Protein AF-A0AAW1V3A8-F1 (afdb_monomer_lite)

Secondary structure (DSSP, 8-state):
-PPPPPP-EE--BHHHHHT-SS-GGG----HHHHHHTGGGGGGEE----GGGT-TTS----EEEEEE-TTSSEEEEEEEES--SSHHHH-EEETTEEEEE--S---EEEE-GGGTT-SSEE-S--TT-SS------SS-SS--BPPTT--B--GGG-

Organism: NCBI:txid420089

Sequence (157 aa):
MYPYALFKFIFPSVKNVDEGIFERITLQYDENLYEMQKWFQRYMHQWKAERLNRSKAMPHIKTYARVSPCYKKMAYFLLTSANFSYGGWGRTHPNNPGFHIRSYEAGVLFLPKFFDEEYFEIAESDENKNDMLFPVMYDFPLTPYEPGDEPFTRSNE

Structure (mmCIF, N/CA/C/O backbone):
data_AF-A0AAW1V3A8-F1
#
_entry.id   AF-A0AAW1V3A8-F1
#
loop_
_atom_site.group_PDB
_atom_site.id
_atom_site.type_symbol
_atom_site.label_atom_id
_atom_site.label_alt_id
_atom_site.label_comp_id
_atom_site.label_asym_id
_atom_site.label_entity_id
_atom_site.label_seq_id
_atom_site.pdbx_PDB_ins_code
_atom_site.Cartn_x
_atom_site.Cartn_y
_atom_site.Cartn_z
_atom_site.occupancy
_atom_site.B_iso_or_equiv
_atom_site.auth_seq_id
_atom_site.auth_comp_id
_atom_site.auth_asym_id
_atom_site.auth_atom_id
_atom_site.pdbx_PDB_model_num
ATOM 1 N N . MET A 1 1 ? -3.982 20.308 -17.067 1.00 44.12 1 MET A N 1
ATOM 2 C CA . MET A 1 1 ? -3.585 20.020 -15.673 1.00 44.12 1 MET A CA 1
ATOM 3 C C . MET A 1 1 ? -3.567 18.506 -15.539 1.00 44.12 1 MET A C 1
ATOM 5 O O . MET A 1 1 ? -4.621 17.904 -15.683 1.00 44.12 1 MET A O 1
ATOM 9 N N . TYR A 1 2 ? -2.393 17.878 -15.427 1.00 47.06 2 TYR A N 1
ATOM 10 C CA . TYR A 1 2 ? -2.329 16.427 -15.210 1.00 47.06 2 TYR A CA 1
ATOM 11 C C . TYR A 1 2 ? -2.982 16.120 -13.855 1.00 47.06 2 TYR A C 1
ATOM 13 O O . TYR A 1 2 ? -2.673 16.833 -12.897 1.00 47.06 2 TYR A O 1
ATOM 21 N N . PRO A 1 3 ? -3.888 15.134 -13.742 1.00 65.94 3 PRO A N 1
ATOM 22 C CA . PRO A 1 3 ? -4.421 14.769 -12.439 1.00 65.94 3 PRO A CA 1
ATOM 23 C C . PRO A 1 3 ? -3.250 14.333 -11.552 1.00 65.94 3 PRO A C 1
ATOM 25 O O . PRO A 1 3 ? -2.432 13.504 -11.957 1.00 65.94 3 PRO A O 1
ATOM 28 N N . TYR A 1 4 ? -3.136 14.931 -10.365 1.00 70.56 4 TYR A N 1
ATOM 29 C CA . TYR A 1 4 ? -2.163 14.501 -9.367 1.00 70.56 4 TYR A CA 1
ATOM 30 C C . TYR A 1 4 ? -2.351 13.003 -9.096 1.00 70.56 4 TYR A C 1
ATOM 32 O O . TYR A 1 4 ? -3.482 12.519 -9.009 1.00 70.56 4 TYR A O 1
ATOM 40 N N . ALA A 1 5 ? -1.248 12.259 -8.985 1.00 78.19 5 ALA A N 1
ATOM 41 C CA . ALA A 1 5 ? -1.314 10.843 -8.648 1.00 78.19 5 ALA A CA 1
ATOM 42 C C . ALA A 1 5 ? -1.990 10.673 -7.278 1.00 78.19 5 ALA A C 1
ATOM 44 O O . ALA A 1 5 ? -1.580 11.294 -6.298 1.00 78.19 5 ALA A O 1
ATOM 45 N N . LEU A 1 6 ? -3.029 9.839 -7.216 1.00 91.19 6 LEU A N 1
ATOM 46 C CA . LEU A 1 6 ? -3.729 9.552 -5.969 1.00 91.19 6 LEU A CA 1
ATOM 47 C C . LEU A 1 6 ? -2.907 8.573 -5.129 1.00 91.19 6 LEU A C 1
ATOM 49 O O . LEU A 1 6 ? -2.500 7.519 -5.616 1.00 91.19 6 LEU A O 1
ATOM 53 N N . PHE A 1 7 ? -2.700 8.914 -3.860 1.00 95.31 7 PHE A N 1
ATOM 54 C CA . PHE A 1 7 ? -2.112 8.015 -2.876 1.00 95.31 7 PHE A CA 1
ATOM 55 C C . PHE A 1 7 ? -3.222 7.251 -2.146 1.00 95.31 7 PHE A C 1
ATOM 57 O O . PHE A 1 7 ? -4.207 7.848 -1.712 1.00 95.31 7 PHE A O 1
ATOM 64 N N . LYS A 1 8 ? -3.065 5.931 -2.025 1.00 97.00 8 LYS A N 1
ATOM 65 C CA . LYS A 1 8 ? -3.984 5.040 -1.309 1.00 97.00 8 LYS A CA 1
ATOM 66 C C . LYS A 1 8 ? -3.175 4.112 -0.415 1.00 97.00 8 LYS A C 1
ATOM 68 O O . LYS A 1 8 ? -2.144 3.600 -0.846 1.00 97.00 8 LYS A O 1
ATOM 73 N N . PHE A 1 9 ? -3.650 3.895 0.803 1.00 97.62 9 PHE A N 1
ATOM 74 C CA . PHE A 1 9 ? -2.988 3.075 1.807 1.00 97.62 9 PHE A CA 1
ATOM 75 C C . PHE A 1 9 ? -3.960 2.016 2.320 1.00 97.62 9 PHE A C 1
ATOM 77 O O . PHE A 1 9 ? -4.994 2.364 2.876 1.00 97.62 9 PHE A O 1
ATOM 84 N N . ILE A 1 10 ? -3.663 0.736 2.108 1.00 97.75 10 ILE A N 1
ATOM 85 C CA . ILE A 1 10 ? -4.478 -0.351 2.661 1.00 97.75 10 ILE A CA 1
ATOM 86 C C . ILE A 1 10 ? -3.931 -0.674 4.043 1.00 97.75 10 ILE A C 1
ATOM 88 O O . ILE A 1 10 ? -2.755 -1.013 4.180 1.00 97.75 10 ILE A O 1
ATOM 92 N N . PHE A 1 11 ? -4.783 -0.576 5.052 1.00 96.25 11 PHE A N 1
ATOM 93 C CA . PHE A 1 11 ? -4.471 -0.987 6.412 1.00 96.25 11 PHE A CA 1
ATOM 94 C C . PHE A 1 11 ? -5.752 -1.523 7.061 1.00 96.25 11 PHE A C 1
ATOM 96 O O . PHE A 1 11 ? -6.830 -1.037 6.721 1.00 96.25 11 PHE A O 1
ATOM 103 N N . PRO A 1 12 ? -5.689 -2.543 7.930 1.00 95.06 12 PRO A N 1
ATOM 104 C CA . PRO A 1 12 ? -6.890 -3.041 8.588 1.00 95.06 12 PRO A CA 1
ATOM 105 C C . PRO A 1 12 ? -7.519 -1.993 9.513 1.00 95.06 12 PRO A C 1
ATOM 107 O O . PRO A 1 12 ? -6.839 -1.402 10.360 1.00 95.06 12 PRO A O 1
ATOM 110 N N . SER A 1 13 ? -8.828 -1.785 9.373 1.00 94.81 13 SER A N 1
ATOM 111 C CA . SER A 1 13 ? -9.604 -1.055 10.376 1.00 94.81 13 SER A CA 1
ATOM 112 C C . SER A 1 13 ? -9.844 -1.921 11.617 1.00 94.81 13 SER A C 1
ATOM 114 O O . SER A 1 13 ? -9.671 -3.142 11.573 1.00 94.81 13 SER A O 1
ATOM 116 N N . VAL A 1 14 ? -10.293 -1.309 12.715 1.00 93.38 14 VAL A N 1
ATOM 117 C CA . VAL A 1 14 ? -10.759 -2.040 13.909 1.00 93.38 14 VAL A CA 1
ATOM 118 C C . VAL A 1 14 ? -11.806 -3.092 13.520 1.00 93.38 14 VAL A C 1
ATOM 120 O O . VAL A 1 14 ? -11.667 -4.258 13.877 1.00 93.38 14 VAL A O 1
ATOM 123 N N . LYS A 1 15 ? -12.768 -2.723 12.662 1.00 92.88 15 LYS A N 1
ATOM 124 C CA . LYS A 1 15 ? -13.785 -3.640 12.126 1.00 92.88 15 LYS A CA 1
ATOM 125 C C . LYS A 1 15 ? -13.181 -4.824 11.364 1.00 92.88 15 LYS A C 1
ATOM 127 O O . LYS A 1 15 ? -13.615 -5.954 11.563 1.00 92.88 15 LYS A O 1
ATOM 132 N N . ASN A 1 16 ? -12.167 -4.598 10.517 1.00 93.81 16 ASN A N 1
ATOM 133 C CA . ASN A 1 16 ? -11.496 -5.697 9.810 1.00 93.81 16 ASN A CA 1
ATOM 134 C C . ASN A 1 16 ? -10.878 -6.710 10.783 1.00 93.81 16 ASN A C 1
ATOM 136 O O . ASN A 1 16 ? -10.928 -7.912 10.526 1.00 93.81 16 ASN A O 1
ATOM 140 N N . VAL A 1 17 ? -10.294 -6.225 11.880 1.00 91.94 17 VAL A N 1
ATOM 141 C CA . VAL A 1 17 ? -9.657 -7.074 12.890 1.00 91.94 17 VAL A CA 1
ATOM 142 C C . VAL A 1 17 ? -10.694 -7.807 13.741 1.00 91.94 17 VAL A C 1
ATOM 144 O O . VAL A 1 17 ? -10.528 -9.000 13.984 1.00 91.94 17 VAL A O 1
ATOM 147 N N . ASP A 1 18 ? -11.776 -7.137 14.141 1.00 90.56 18 ASP A N 1
ATOM 148 C CA . ASP A 1 18 ? -12.862 -7.734 14.931 1.00 90.56 18 ASP A CA 1
ATOM 149 C C . ASP A 1 18 ? -13.614 -8.840 14.169 1.00 90.56 18 ASP A C 1
ATOM 151 O O . ASP A 1 18 ? -14.016 -9.840 14.762 1.00 90.56 18 ASP A O 1
ATOM 155 N N . GLU A 1 19 ? -13.772 -8.699 12.850 1.00 89.44 19 GLU A N 1
ATOM 156 C CA . GLU A 1 19 ? -14.399 -9.708 11.979 1.00 89.44 19 GLU A CA 1
ATOM 157 C C . GLU A 1 19 ? -13.419 -10.810 11.508 1.00 89.44 19 GLU A C 1
ATOM 159 O O . GLU A 1 19 ? -13.831 -11.798 10.879 1.00 89.44 19 GLU A O 1
ATOM 164 N N . GLY A 1 20 ? -12.120 -10.637 11.774 1.00 84.38 20 GLY A N 1
ATOM 165 C CA . GLY A 1 20 ? -11.033 -11.515 11.347 1.00 84.38 20 GLY A CA 1
ATOM 166 C C . GLY A 1 20 ? -10.867 -12.780 12.197 1.00 84.38 20 GLY A C 1
ATOM 167 O O . GLY A 1 20 ? -11.441 -12.926 13.271 1.00 84.38 20 GLY A O 1
ATOM 168 N N . ILE A 1 21 ? -10.061 -13.726 11.702 1.00 72.06 21 ILE A N 1
ATOM 169 C CA . ILE A 1 21 ? -9.840 -15.039 12.340 1.00 72.06 21 ILE A CA 1
ATOM 170 C C . ILE A 1 21 ? -8.450 -15.219 12.981 1.00 72.06 21 ILE A C 1
ATOM 172 O O . ILE A 1 21 ? -8.268 -16.197 13.699 1.00 72.06 21 ILE A O 1
ATOM 176 N N . PHE A 1 22 ? -7.475 -14.319 12.756 1.00 64.56 22 PHE A N 1
ATOM 177 C CA . PHE A 1 22 ? -6.094 -14.471 13.260 1.00 64.56 22 PHE A CA 1
ATOM 178 C C . PHE A 1 22 ? -5.348 -13.147 13.567 1.00 64.56 22 PHE A C 1
ATOM 180 O O . PHE A 1 22 ? -5.483 -12.163 12.845 1.00 64.56 22 PHE A O 1
ATOM 187 N N . GLU A 1 23 ? -4.546 -13.213 14.644 1.00 60.50 23 GLU A N 1
ATOM 188 C CA . GLU A 1 23 ? -3.463 -12.354 15.184 1.00 60.50 23 GLU A CA 1
ATOM 189 C C . GLU A 1 23 ? -3.524 -10.817 15.035 1.00 60.50 23 GLU A C 1
ATOM 191 O O . GLU A 1 23 ? -2.881 -10.225 14.162 1.00 60.50 23 GLU A O 1
ATOM 196 N N . ARG A 1 24 ? -4.117 -10.170 16.055 1.00 66.31 24 ARG A N 1
ATOM 197 C CA . ARG A 1 24 ? -3.914 -8.746 16.420 1.00 66.31 24 ARG A CA 1
ATOM 198 C C . ARG A 1 24 ? -2.423 -8.355 16.514 1.00 66.31 24 ARG A C 1
ATOM 200 O O . ARG A 1 24 ? -2.032 -7.276 16.079 1.00 66.31 24 ARG A O 1
ATOM 207 N N . ILE A 1 25 ? -1.587 -9.307 16.942 1.00 60.84 25 ILE A N 1
ATOM 208 C CA . ILE A 1 25 ? -0.154 -9.159 17.266 1.00 60.84 25 ILE A CA 1
ATOM 209 C C . ILE A 1 25 ? 0.699 -8.695 16.065 1.00 60.84 25 ILE A C 1
ATOM 211 O O . ILE A 1 25 ? 1.773 -8.103 16.226 1.00 60.84 25 ILE A O 1
ATOM 215 N N . THR A 1 26 ? 0.239 -8.946 14.836 1.00 68.00 26 THR A N 1
ATOM 216 C CA . THR A 1 26 ? 0.999 -8.614 13.618 1.00 68.00 26 THR A CA 1
ATOM 217 C C . THR A 1 26 ? 0.851 -7.152 13.181 1.00 68.00 26 THR A C 1
ATOM 219 O O . THR A 1 26 ? 1.675 -6.656 12.405 1.00 68.00 26 THR A O 1
ATOM 222 N N . LEU A 1 27 ? -0.156 -6.436 13.695 1.00 79.38 27 LEU A N 1
ATOM 223 C CA . LEU A 1 27 ? -0.468 -5.060 13.315 1.00 79.38 27 LEU A CA 1
ATOM 224 C C . LEU A 1 27 ? 0.136 -4.081 14.320 1.00 79.38 27 LEU A C 1
ATOM 226 O O . LEU A 1 27 ? -0.387 -3.807 15.392 1.00 79.38 27 LEU A O 1
ATOM 230 N N . GLN A 1 28 ? 1.294 -3.543 13.953 1.00 82.00 28 GLN A N 1
ATOM 231 C CA . GLN A 1 28 ? 2.143 -2.774 14.858 1.00 82.00 28 GLN A CA 1
ATOM 232 C C . GLN A 1 28 ? 2.003 -1.257 14.686 1.00 82.00 28 GLN A C 1
ATOM 234 O O . GLN A 1 28 ? 3.010 -0.548 14.628 1.00 82.00 28 GLN A O 1
ATOM 239 N N . TYR A 1 29 ? 0.773 -0.753 14.584 1.00 90.06 29 TYR A N 1
ATOM 240 C CA . TYR A 1 29 ? 0.547 0.688 14.517 1.00 90.06 29 TYR A CA 1
ATOM 241 C C . TYR A 1 29 ? 0.395 1.276 15.926 1.00 90.06 29 TYR A C 1
ATOM 243 O O . TYR A 1 29 ? -0.448 0.846 16.709 1.00 90.06 29 TYR A O 1
ATOM 251 N N . ASP A 1 30 ? 1.271 2.220 16.262 1.00 90.69 30 ASP A N 1
ATOM 252 C CA . ASP A 1 30 ? 1.296 2.897 17.557 1.00 90.69 30 ASP A CA 1
ATOM 253 C C . ASP A 1 30 ? 0.183 3.953 17.663 1.00 90.69 30 ASP A C 1
ATOM 255 O O . ASP A 1 30 ? 0.024 4.789 16.770 1.00 90.69 30 ASP A O 1
ATOM 259 N N . GLU A 1 31 ? -0.566 3.922 18.765 1.00 90.44 31 GLU A N 1
ATOM 260 C CA . GLU A 1 31 ? -1.688 4.831 19.023 1.00 90.44 31 GLU A CA 1
ATOM 261 C C . GLU A 1 31 ? -1.236 6.291 19.142 1.00 90.44 31 GLU A C 1
ATOM 263 O O . GLU A 1 31 ? -1.832 7.172 18.526 1.00 90.44 31 GLU A O 1
ATOM 268 N N . ASN A 1 32 ? -0.140 6.569 19.858 1.00 93.06 32 ASN A N 1
ATOM 269 C CA . ASN A 1 32 ? 0.357 7.942 19.998 1.00 93.06 32 ASN A CA 1
ATOM 270 C C . ASN A 1 32 ? 0.766 8.511 18.636 1.00 93.06 32 ASN A C 1
ATOM 272 O O . ASN A 1 32 ? 0.496 9.674 18.325 1.00 93.06 32 ASN A O 1
ATOM 276 N N . LEU A 1 33 ? 1.393 7.681 17.797 1.00 92.69 33 LEU A N 1
ATOM 277 C CA . LEU A 1 33 ? 1.713 8.055 16.428 1.00 92.69 33 LEU A CA 1
ATOM 278 C C . LEU A 1 33 ? 0.445 8.322 15.610 1.00 92.69 33 LEU A C 1
ATOM 280 O O . LEU A 1 33 ? 0.417 9.309 14.875 1.00 92.69 33 LEU A O 1
ATOM 284 N N . TYR A 1 34 ? -0.591 7.483 15.725 1.00 93.38 34 TYR A N 1
ATOM 285 C CA . TYR A 1 34 ? -1.892 7.716 15.090 1.00 93.38 34 TYR A CA 1
ATOM 286 C C . TYR A 1 34 ? -2.513 9.050 15.509 1.00 93.38 34 TYR A C 1
ATOM 288 O O . TYR A 1 34 ? -2.852 9.854 14.636 1.00 93.38 34 TYR A O 1
ATOM 296 N N . GLU A 1 35 ? -2.553 9.342 16.806 1.00 94.31 35 GLU A N 1
ATOM 297 C CA . GLU A 1 35 ? -3.071 10.603 17.339 1.00 94.31 35 GLU A CA 1
ATOM 298 C C . GLU A 1 35 ? -2.327 11.823 16.769 1.00 94.31 35 GLU A C 1
ATOM 300 O O . GLU A 1 35 ? -2.947 12.822 16.396 1.00 94.31 35 GLU A O 1
ATOM 305 N N . MET A 1 36 ? -1.006 11.724 16.587 1.00 95.94 36 MET A N 1
ATOM 306 C CA . MET A 1 36 ? -0.198 12.776 15.956 1.00 95.94 36 MET A CA 1
ATOM 307 C C . MET A 1 36 ? -0.419 12.914 14.441 1.00 95.94 36 MET A C 1
ATOM 309 O O . MET A 1 36 ? -0.070 13.948 13.861 1.00 95.94 36 MET A O 1
ATOM 313 N N . GLN A 1 37 ? -0.967 11.894 13.775 1.00 95.31 37 GLN A N 1
A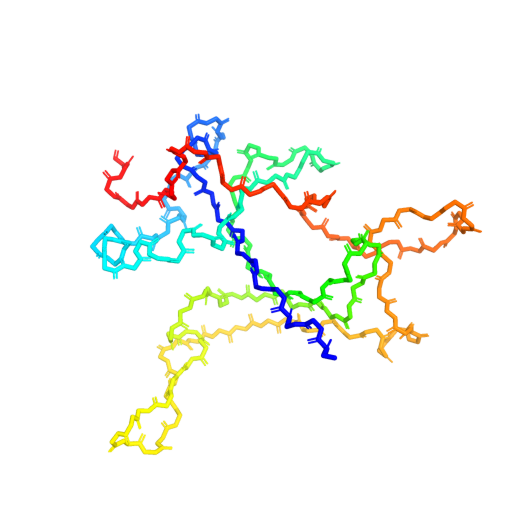TOM 314 C CA . GLN A 1 37 ? -1.091 11.842 12.317 1.00 95.31 37 GLN A CA 1
ATOM 315 C C . GLN A 1 37 ? -2.497 11.498 11.809 1.00 95.31 37 GLN A C 1
ATOM 317 O O . GLN A 1 37 ? -2.628 10.967 10.708 1.00 95.31 37 GLN A O 1
ATOM 322 N N . LYS A 1 38 ? -3.565 11.883 12.527 1.00 94.44 38 LYS A N 1
ATOM 323 C CA . LYS A 1 38 ? -4.973 11.653 12.111 1.00 94.44 38 LYS A CA 1
ATOM 324 C C . LYS A 1 38 ? -5.281 12.071 10.677 1.00 94.44 38 LYS A C 1
ATOM 326 O O . LYS A 1 38 ? -6.076 11.449 9.982 1.00 94.44 38 LYS A O 1
ATOM 331 N N . TRP A 1 39 ? -4.590 13.098 10.184 1.00 95.25 39 TRP A N 1
ATOM 332 C CA . TRP A 1 39 ? -4.691 13.547 8.797 1.00 95.25 39 TRP A CA 1
ATOM 333 C C . TRP A 1 39 ? -4.409 12.440 7.764 1.00 95.25 39 TRP A C 1
ATOM 335 O O . TRP A 1 39 ? -4.854 12.572 6.622 1.00 95.25 39 TRP A O 1
ATOM 345 N N . PHE A 1 40 ? -3.663 11.395 8.130 1.00 95.50 40 PHE A N 1
ATOM 346 C CA . PHE A 1 40 ? -3.280 10.275 7.273 1.00 95.50 40 PHE A CA 1
ATOM 347 C C . PHE A 1 40 ? -4.442 9.306 7.009 1.00 95.50 40 PHE A C 1
ATOM 349 O O . PHE A 1 40 ? -4.491 8.683 5.950 1.00 95.50 40 PHE A O 1
ATOM 356 N N . GLN A 1 41 ? -5.429 9.253 7.909 1.00 95.19 41 GLN A N 1
ATOM 357 C CA . GLN A 1 41 ? -6.613 8.394 7.803 1.00 95.19 41 GLN A CA 1
ATOM 358 C C . GLN A 1 41 ? -7.393 8.615 6.499 1.00 95.19 41 GLN A C 1
ATOM 360 O O . GLN A 1 41 ? -7.930 7.670 5.933 1.00 95.19 41 GLN A O 1
ATOM 365 N N . ARG A 1 42 ? -7.376 9.836 5.941 1.00 94.88 42 ARG A N 1
ATOM 366 C CA . ARG A 1 42 ? -8.039 10.158 4.661 1.00 94.88 42 ARG A CA 1
ATOM 367 C C . ARG A 1 42 ? -7.536 9.336 3.464 1.00 94.88 42 ARG A C 1
ATOM 369 O O . ARG A 1 42 ? -8.186 9.314 2.424 1.00 94.88 42 ARG A O 1
ATOM 376 N N . TYR A 1 43 ? -6.348 8.741 3.574 1.00 96.88 43 TYR A N 1
ATOM 377 C CA . TYR A 1 43 ? -5.753 7.902 2.532 1.00 96.88 43 TYR A CA 1
ATOM 378 C C . TYR A 1 43 ? -6.014 6.409 2.763 1.00 96.88 43 TYR A C 1
ATOM 380 O O . TYR A 1 43 ? -5.676 5.594 1.898 1.00 96.88 43 TYR A O 1
ATOM 388 N N . MET A 1 44 ? -6.589 6.043 3.912 1.00 97.62 44 MET A N 1
ATOM 389 C CA . MET A 1 44 ? -6.756 4.659 4.328 1.00 97.62 44 MET A CA 1
ATOM 390 C C . MET A 1 44 ? -7.940 3.978 3.643 1.00 97.62 44 MET A C 1
ATOM 392 O O . MET A 1 44 ? -8.984 4.574 3.376 1.00 97.62 44 MET A O 1
ATOM 396 N N . HIS A 1 45 ? -7.729 2.710 3.321 1.00 98.19 45 HIS A N 1
ATOM 397 C CA . HIS A 1 45 ? -8.677 1.815 2.683 1.00 98.19 45 HIS A CA 1
ATOM 398 C C . HIS A 1 45 ? -8.690 0.498 3.457 1.00 98.19 45 HIS A C 1
ATOM 400 O O . HIS A 1 45 ? -7.640 0.038 3.911 1.00 98.19 45 HIS A O 1
ATOM 406 N N . GLN A 1 46 ? -9.874 -0.094 3.596 1.00 97.31 46 GLN A N 1
ATOM 407 C CA . GLN A 1 46 ? -10.085 -1.338 4.331 1.00 97.31 46 GLN A CA 1
ATOM 408 C C . GLN A 1 46 ? -9.322 -2.498 3.680 1.00 97.31 46 GLN A C 1
ATOM 410 O O . GLN A 1 46 ? -9.153 -2.546 2.456 1.00 97.31 46 GLN A O 1
ATOM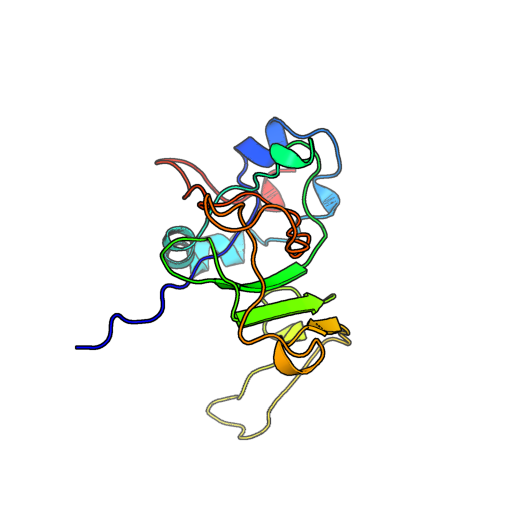 415 N N . TRP A 1 47 ? -8.921 -3.473 4.493 1.00 96.44 47 TRP A N 1
ATOM 416 C CA . TRP A 1 47 ? -8.439 -4.755 3.989 1.00 96.44 47 TRP A CA 1
ATOM 417 C C . TRP A 1 47 ? -9.605 -5.566 3.411 1.00 96.44 47 TRP A C 1
ATOM 419 O O . TRP A 1 47 ? -10.559 -5.878 4.123 1.00 96.44 47 TRP A O 1
ATOM 429 N N . LYS A 1 48 ? -9.523 -5.916 2.120 1.00 96.75 48 LYS A N 1
ATOM 430 C CA . LYS A 1 48 ? -10.478 -6.797 1.431 1.00 96.75 48 LYS A CA 1
ATOM 431 C C . LYS A 1 48 ? -9.770 -7.690 0.419 1.00 96.75 48 LYS A C 1
ATOM 433 O O . LYS A 1 48 ? -8.986 -7.211 -0.403 1.00 96.75 48 LYS A O 1
ATOM 438 N N . ALA A 1 49 ? -10.058 -8.983 0.494 1.00 96.00 49 ALA A N 1
ATOM 439 C CA . ALA A 1 49 ? -9.518 -10.018 -0.380 1.00 96.00 49 ALA A CA 1
ATOM 440 C C . ALA A 1 49 ? -10.545 -11.157 -0.556 1.00 96.00 49 ALA A C 1
ATOM 442 O O . ALA A 1 49 ? -10.219 -12.339 -0.401 1.00 96.00 49 ALA A O 1
ATOM 443 N N . GLU A 1 50 ? -11.797 -10.800 -0.840 1.00 95.44 50 GLU A N 1
ATOM 444 C CA . GLU A 1 50 ? -12.941 -11.702 -1.015 1.00 95.44 50 GLU A CA 1
ATOM 445 C C . GLU A 1 50 ? -12.722 -12.669 -2.172 1.00 95.44 50 GLU A C 1
ATOM 447 O O . GLU A 1 50 ? -12.959 -13.866 -2.020 1.00 95.44 50 GLU A O 1
ATOM 452 N N . ARG A 1 51 ? -12.168 -12.198 -3.302 1.00 93.00 51 ARG A N 1
ATOM 453 C CA . ARG A 1 51 ? -11.878 -13.063 -4.464 1.00 93.00 51 ARG A CA 1
ATOM 454 C C . ARG A 1 51 ? -10.972 -14.241 -4.100 1.00 93.00 51 ARG A C 1
ATOM 456 O O . ARG A 1 51 ? -11.008 -15.285 -4.745 1.00 93.00 51 ARG A O 1
ATOM 463 N N . LEU A 1 52 ? -10.151 -14.068 -3.066 1.00 92.81 52 LEU A N 1
ATOM 464 C CA . LEU A 1 52 ? -9.222 -15.072 -2.561 1.00 92.81 52 LEU A CA 1
ATOM 465 C C . LEU A 1 52 ? -9.687 -15.719 -1.249 1.00 92.81 52 LEU A C 1
ATOM 467 O O . LEU A 1 52 ? -8.905 -16.474 -0.668 1.00 92.81 52 LEU A O 1
ATOM 471 N N . ASN A 1 53 ? -10.905 -15.422 -0.780 1.00 94.19 53 ASN A N 1
ATOM 472 C CA . ASN A 1 53 ? -11.458 -15.820 0.520 1.00 94.19 53 ASN A CA 1
ATOM 473 C C . ASN A 1 53 ? -10.518 -15.493 1.698 1.00 94.19 53 ASN A C 1
ATOM 475 O O . ASN A 1 53 ? -10.363 -16.282 2.630 1.00 94.19 53 ASN A O 1
ATOM 479 N N . ARG A 1 54 ? -9.841 -14.336 1.639 1.00 94.25 54 ARG A N 1
ATOM 480 C CA . ARG A 1 54 ? -8.811 -13.912 2.606 1.00 94.25 54 ARG A CA 1
ATOM 481 C C . ARG A 1 54 ? -9.141 -12.629 3.365 1.00 94.25 54 ARG A C 1
ATOM 483 O O . ARG A 1 54 ? -8.320 -12.201 4.167 1.00 94.25 54 ARG A O 1
ATOM 490 N N . SER A 1 55 ? -10.329 -12.044 3.211 1.00 94.94 55 SER A N 1
ATOM 491 C CA . SER A 1 55 ? -10.697 -10.827 3.962 1.00 94.94 55 SER A CA 1
ATOM 492 C C . SER A 1 55 ? -10.630 -11.001 5.481 1.00 94.94 55 SER A C 1
ATOM 494 O O . SER A 1 55 ? -10.253 -10.074 6.186 1.00 94.94 55 SER A O 1
ATOM 496 N N . LYS A 1 56 ? -10.908 -12.206 5.996 1.00 93.12 56 LYS A N 1
ATOM 497 C CA . LYS A 1 56 ? -10.788 -12.506 7.434 1.00 93.12 56 LYS A CA 1
ATOM 498 C C . LYS A 1 56 ? -9.360 -12.841 7.886 1.00 93.12 56 LYS A C 1
ATOM 500 O O . LYS A 1 56 ? -9.113 -12.959 9.083 1.00 93.12 56 LYS A O 1
ATOM 505 N N . ALA A 1 57 ? -8.421 -13.019 6.956 1.00 91.94 57 ALA A N 1
ATOM 506 C CA . ALA A 1 57 ? -7.014 -13.264 7.255 1.00 91.94 57 ALA A CA 1
ATOM 507 C C . ALA A 1 57 ? -6.252 -11.935 7.211 1.00 91.94 57 ALA A C 1
ATOM 509 O O . ALA A 1 57 ? -6.059 -11.373 6.133 1.00 91.94 57 ALA A O 1
ATOM 510 N N . MET A 1 58 ? -5.839 -11.425 8.375 1.00 92.50 58 MET A N 1
ATOM 511 C CA . MET A 1 58 ? -5.185 -10.118 8.458 1.00 92.50 58 MET A CA 1
ATOM 512 C C . MET A 1 58 ? -3.858 -10.089 7.682 1.00 92.50 58 MET A C 1
ATOM 514 O O . MET A 1 58 ? -3.076 -11.045 7.737 1.00 92.50 58 MET A O 1
ATOM 518 N N . PRO A 1 59 ? -3.582 -9.006 6.932 1.00 92.75 59 PRO A N 1
ATOM 519 C CA . PRO A 1 59 ? -2.407 -8.931 6.086 1.00 92.75 59 PRO A CA 1
ATOM 520 C C . PRO A 1 59 ? -1.150 -8.668 6.916 1.00 92.75 59 PRO A C 1
ATOM 522 O O . PRO A 1 59 ? -0.967 -7.594 7.479 1.00 92.75 59 PRO A O 1
ATOM 525 N N . HIS A 1 60 ? -0.211 -9.613 6.886 1.00 92.94 60 HIS A N 1
ATOM 526 C CA . HIS A 1 60 ? 1.189 -9.347 7.236 1.00 92.94 60 HIS A CA 1
ATOM 527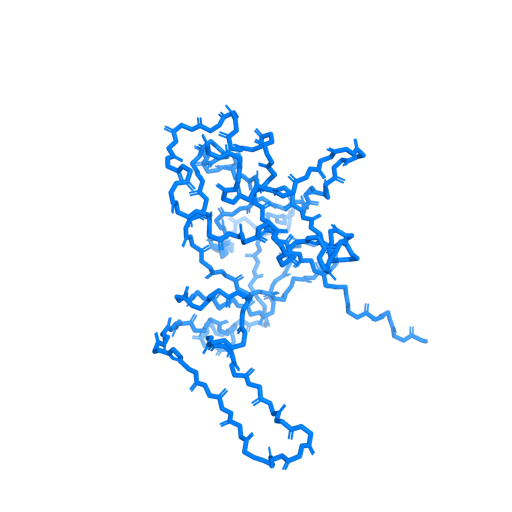 C C . HIS A 1 60 ? 2.072 -9.128 5.988 1.00 92.94 60 HIS A C 1
ATOM 529 O O . HIS A 1 60 ? 3.275 -8.885 6.100 1.00 92.94 60 HIS A O 1
ATOM 535 N N . ILE A 1 61 ? 1.489 -9.204 4.787 1.00 95.12 61 ILE A N 1
ATOM 536 C CA . ILE A 1 61 ? 2.147 -8.905 3.509 1.00 95.12 61 ILE A CA 1
ATOM 537 C C . ILE A 1 61 ? 2.297 -7.387 3.321 1.00 95.12 61 ILE A C 1
ATOM 539 O O . ILE A 1 61 ? 1.406 -6.630 3.698 1.00 95.12 61 ILE A O 1
ATOM 543 N N . LYS A 1 62 ? 3.407 -6.930 2.726 1.00 97.06 62 LYS A N 1
ATOM 544 C CA . LYS A 1 62 ? 3.613 -5.520 2.365 1.00 97.06 62 LYS A CA 1
ATOM 545 C C . LYS A 1 62 ? 3.836 -5.423 0.868 1.00 97.06 62 LYS A C 1
ATOM 547 O O . LYS A 1 62 ? 4.737 -6.058 0.315 1.00 97.06 62 LYS A O 1
ATOM 552 N N . THR A 1 63 ? 2.986 -4.640 0.213 1.00 98.12 63 THR A N 1
ATOM 553 C CA . THR A 1 63 ? 3.018 -4.472 -1.239 1.00 98.12 63 THR A CA 1
ATOM 554 C C . THR A 1 63 ? 2.929 -3.006 -1.614 1.00 98.12 63 THR A C 1
ATOM 556 O O . THR A 1 63 ? 2.142 -2.275 -1.015 1.00 98.12 63 THR A O 1
ATOM 559 N N . TYR A 1 64 ? 3.658 -2.602 -2.648 1.00 98.25 64 TYR A N 1
ATOM 560 C CA . TYR A 1 64 ? 3.569 -1.270 -3.239 1.00 98.25 64 TYR A CA 1
ATOM 561 C C . TYR A 1 64 ? 3.320 -1.420 -4.734 1.00 98.25 64 TYR A C 1
ATOM 563 O O . TYR A 1 64 ? 4.020 -2.174 -5.404 1.00 98.25 64 TYR A O 1
ATOM 571 N N . ALA A 1 65 ? 2.329 -0.717 -5.269 1.00 97.50 65 ALA A N 1
ATOM 572 C CA . ALA A 1 65 ? 1.945 -0.862 -6.665 1.00 97.50 65 ALA A CA 1
ATOM 573 C C . ALA A 1 65 ? 1.501 0.469 -7.265 1.00 97.50 65 ALA A C 1
ATOM 575 O O . ALA A 1 65 ? 0.997 1.348 -6.563 1.00 97.50 65 ALA A O 1
ATOM 576 N N . ARG A 1 66 ? 1.634 0.591 -8.588 1.00 97.00 66 ARG A N 1
ATOM 577 C CA . ARG A 1 66 ? 1.048 1.698 -9.352 1.00 97.00 66 ARG A CA 1
ATOM 578 C C . ARG A 1 66 ? -0.037 1.170 -10.272 1.00 97.00 66 ARG A C 1
ATOM 580 O O . ARG A 1 66 ? 0.254 0.530 -11.277 1.00 97.00 66 ARG A O 1
ATOM 587 N N . VAL A 1 67 ? -1.279 1.476 -9.921 1.00 95.69 67 VAL A N 1
ATOM 588 C CA . VAL A 1 67 ? -2.482 0.964 -10.583 1.00 95.69 67 VAL A CA 1
ATOM 589 C C . VAL A 1 67 ? -3.139 2.068 -11.407 1.00 95.69 67 VAL A C 1
ATOM 591 O O . VAL A 1 67 ? -3.155 3.234 -11.011 1.00 95.69 67 VAL A O 1
ATOM 594 N N . SER A 1 68 ? -3.651 1.704 -12.579 1.00 94.25 68 SER A N 1
ATOM 595 C CA . SER A 1 68 ? -4.409 2.600 -13.458 1.00 94.25 68 SER A CA 1
ATOM 596 C C . SER A 1 68 ? -5.736 3.051 -12.819 1.00 94.25 68 SER A C 1
ATOM 598 O O . SER A 1 68 ? -6.316 2.309 -12.027 1.00 94.25 68 SER A O 1
ATOM 600 N N . PRO A 1 69 ? -6.284 4.229 -13.181 1.00 92.38 69 PRO A N 1
ATOM 601 C CA . PRO A 1 69 ? -7.553 4.715 -12.624 1.00 92.38 69 PRO A CA 1
ATOM 602 C C . PRO A 1 69 ? -8.764 3.800 -12.862 1.00 92.38 69 PRO A C 1
ATOM 604 O O . PRO A 1 69 ? -9.727 3.864 -12.106 1.00 92.38 69 PRO A O 1
ATOM 607 N N . CYS A 1 70 ? -8.723 2.956 -13.899 1.00 91.94 70 CYS A N 1
ATOM 608 C CA . CYS A 1 70 ? -9.766 1.973 -14.197 1.00 91.94 70 CYS A CA 1
ATOM 609 C C . CYS A 1 70 ? -9.592 0.638 -13.452 1.00 91.94 70 CYS A C 1
ATOM 611 O O . CYS A 1 70 ? -10.425 -0.245 -13.620 1.00 91.94 70 CYS A O 1
ATOM 613 N N . TYR A 1 71 ? -8.521 0.478 -12.664 1.00 92.50 71 TYR A N 1
ATOM 614 C CA . TYR A 1 71 ? -8.177 -0.746 -11.929 1.00 92.50 71 TYR A CA 1
ATOM 615 C C . TYR A 1 71 ? -8.014 -2.009 -12.786 1.00 92.50 71 TYR A C 1
ATOM 617 O O . TYR A 1 71 ? -8.102 -3.114 -12.261 1.00 92.50 71 TYR A O 1
ATOM 625 N N . LYS A 1 72 ? -7.752 -1.860 -14.089 1.00 92.56 72 LYS A N 1
ATOM 626 C CA . LYS A 1 72 ? -7.509 -2.999 -14.991 1.00 92.56 72 LYS A CA 1
ATOM 627 C C . LYS A 1 72 ? -6.029 -3.264 -15.243 1.00 92.56 72 LYS A C 1
ATOM 629 O O . LYS A 1 72 ? -5.639 -4.404 -15.424 1.00 92.56 72 LYS A O 1
ATOM 634 N N . LYS A 1 73 ? -5.201 -2.217 -15.173 1.00 94.62 73 LYS A N 1
ATOM 635 C CA . LYS A 1 73 ? -3.766 -2.264 -15.500 1.00 94.62 73 LYS A CA 1
ATOM 636 C C . LYS A 1 73 ? -2.890 -1.845 -14.324 1.00 94.62 73 LYS A C 1
ATOM 638 O O . LYS A 1 73 ? -3.258 -0.916 -13.592 1.00 94.62 73 LYS A O 1
ATOM 643 N N . MET A 1 74 ? -1.709 -2.443 -14.198 1.00 95.69 74 MET A N 1
ATOM 644 C CA . MET A 1 74 ? -0.704 -2.136 -13.178 1.00 95.69 74 MET A CA 1
ATOM 645 C C . MET A 1 74 ? 0.687 -1.949 -13.805 1.00 95.69 74 MET A C 1
ATOM 647 O O . MET A 1 74 ? 1.165 -2.785 -14.561 1.00 95.69 74 MET A O 1
ATOM 651 N N . ALA A 1 75 ? 1.348 -0.836 -13.484 1.00 97.00 75 ALA A N 1
ATOM 652 C CA . ALA A 1 75 ? 2.635 -0.455 -14.074 1.00 97.00 75 ALA A CA 1
ATOM 653 C C . ALA A 1 75 ? 3.849 -1.076 -13.360 1.00 97.00 75 ALA A C 1
ATOM 655 O O . ALA A 1 75 ? 4.904 -1.236 -13.964 1.00 97.00 75 ALA A O 1
ATOM 656 N N . TYR A 1 76 ? 3.722 -1.382 -12.067 1.00 97.81 76 TYR A N 1
ATOM 657 C CA . TYR A 1 76 ? 4.706 -2.145 -11.299 1.00 97.81 76 TYR A CA 1
ATOM 658 C C . TYR A 1 76 ? 4.056 -2.739 -10.050 1.00 97.81 76 TYR A C 1
ATOM 660 O O . TYR A 1 76 ? 3.059 -2.201 -9.551 1.00 97.81 76 TYR A O 1
ATOM 668 N N . PHE A 1 77 ? 4.691 -3.775 -9.507 1.00 98.25 77 PHE A N 1
ATOM 669 C CA . PHE A 1 77 ? 4.358 -4.356 -8.211 1.00 98.25 77 PHE A CA 1
ATOM 670 C C . PHE A 1 77 ? 5.635 -4.653 -7.425 1.00 98.25 77 PHE A C 1
ATOM 672 O O . PHE A 1 77 ? 6.558 -5.269 -7.944 1.00 98.25 77 PHE A O 1
ATOM 679 N N . LEU A 1 78 ? 5.699 -4.227 -6.171 1.00 98.62 78 LEU A N 1
ATOM 680 C CA . LEU A 1 78 ? 6.780 -4.532 -5.242 1.00 98.62 78 LEU A CA 1
ATOM 681 C C . LEU A 1 78 ? 6.212 -5.350 -4.089 1.00 98.62 78 LEU A C 1
ATOM 683 O O . LEU A 1 78 ? 5.326 -4.871 -3.386 1.00 98.62 78 LEU A O 1
ATOM 687 N N . LEU A 1 79 ? 6.771 -6.536 -3.868 1.00 98.44 79 LEU A N 1
ATOM 688 C CA . LEU A 1 79 ? 6.561 -7.347 -2.671 1.00 98.44 79 LEU A CA 1
ATOM 689 C C . LEU A 1 79 ? 7.784 -7.201 -1.765 1.00 98.44 79 LEU A C 1
ATOM 691 O O . LEU A 1 79 ? 8.897 -7.436 -2.224 1.00 98.44 79 LEU A O 1
ATOM 695 N N . THR A 1 80 ? 7.608 -6.804 -0.506 1.00 98.50 80 THR A N 1
ATOM 696 C CA . THR A 1 80 ? 8.737 -6.481 0.384 1.00 98.50 80 THR A CA 1
ATOM 697 C C . THR A 1 80 ? 8.437 -6.801 1.848 1.00 98.50 80 THR A C 1
ATOM 699 O O . THR A 1 80 ? 7.284 -7.003 2.227 1.00 98.50 80 THR A O 1
ATOM 702 N N . SER A 1 81 ? 9.475 -6.850 2.681 1.00 97.62 81 SER A N 1
ATOM 703 C CA . SER A 1 81 ? 9.352 -6.841 4.142 1.00 97.62 81 SER A CA 1
ATOM 704 C C . SER A 1 81 ? 9.084 -5.435 4.706 1.00 97.62 81 SER A C 1
ATOM 706 O O . SER A 1 81 ? 8.492 -5.313 5.781 1.00 97.62 81 SER A O 1
ATOM 708 N N . ALA A 1 82 ? 9.435 -4.382 3.958 1.00 97.38 82 ALA A N 1
ATOM 709 C CA . ALA A 1 82 ? 9.364 -3.001 4.420 1.00 97.38 82 ALA A CA 1
ATOM 710 C C . ALA A 1 82 ? 7.918 -2.520 4.632 1.00 97.38 82 ALA A C 1
ATOM 712 O O . ALA A 1 82 ? 7.133 -2.409 3.690 1.00 97.38 82 ALA A O 1
ATOM 713 N N . ASN A 1 83 ? 7.594 -2.153 5.873 1.00 95.88 83 ASN A N 1
ATOM 714 C CA . ASN A 1 83 ? 6.405 -1.362 6.196 1.00 95.88 83 ASN A CA 1
ATOM 715 C C . ASN A 1 83 ? 6.557 0.097 5.730 1.00 95.88 83 ASN A C 1
ATOM 717 O O . ASN A 1 83 ? 7.661 0.575 5.456 1.00 95.88 83 ASN A O 1
ATOM 721 N N . PHE A 1 84 ? 5.458 0.856 5.735 1.00 95.06 84 PHE A N 1
ATOM 722 C CA . PHE A 1 84 ? 5.485 2.302 5.496 1.00 95.06 84 PHE A CA 1
ATOM 723 C C . PHE A 1 84 ? 6.075 3.050 6.701 1.00 95.06 84 PHE A C 1
ATOM 725 O O . PHE A 1 84 ? 5.367 3.532 7.580 1.00 95.06 84 PHE A O 1
ATOM 732 N N . SER A 1 85 ? 7.405 3.094 6.769 1.00 93.81 85 SER A N 1
ATOM 733 C CA . SER A 1 85 ? 8.154 3.715 7.858 1.00 93.81 85 SER A CA 1
ATOM 734 C C . SER A 1 85 ? 9.482 4.289 7.368 1.00 93.81 85 SER A C 1
ATOM 736 O O . SER A 1 85 ? 10.077 3.788 6.413 1.00 93.81 85 SER A O 1
ATOM 738 N N . TYR A 1 86 ? 10.009 5.284 8.086 1.00 93.25 86 TYR A N 1
ATOM 739 C CA . TYR A 1 86 ? 11.371 5.773 7.847 1.00 93.25 86 TYR A CA 1
ATOM 740 C C . TYR A 1 86 ? 12.446 4.715 8.118 1.00 93.25 86 TYR A C 1
ATOM 742 O O . TYR A 1 86 ? 13.549 4.831 7.596 1.00 93.25 86 TYR A O 1
ATOM 750 N N . GLY A 1 87 ? 12.157 3.705 8.945 1.00 92.44 87 GLY A N 1
ATOM 751 C CA . GLY A 1 87 ? 13.113 2.639 9.240 1.00 92.44 87 GLY A CA 1
ATOM 752 C C . GLY A 1 87 ? 13.446 1.816 8.000 1.00 92.44 87 GLY A C 1
ATOM 753 O O . GLY A 1 87 ? 14.627 1.647 7.695 1.00 92.44 87 GLY A O 1
ATOM 754 N N . GLY A 1 88 ? 12.407 1.388 7.273 1.00 93.88 88 GLY A N 1
ATOM 755 C CA . GLY A 1 88 ? 12.538 0.557 6.074 1.00 93.88 88 GLY A CA 1
ATOM 756 C C . GLY A 1 88 ? 12.796 1.329 4.778 1.00 93.88 88 GLY A C 1
ATOM 757 O O . GLY A 1 88 ? 13.484 0.823 3.900 1.00 93.88 88 GLY A O 1
ATOM 758 N N . TRP A 1 89 ? 12.297 2.564 4.659 1.00 96.31 89 TRP A N 1
ATOM 759 C CA . TRP A 1 89 ? 12.443 3.368 3.433 1.00 96.31 89 TRP A CA 1
ATOM 760 C C . TRP A 1 89 ? 13.512 4.448 3.504 1.00 96.31 89 TRP A C 1
ATOM 762 O O . TRP A 1 89 ? 13.841 5.056 2.491 1.00 96.31 89 TRP A O 1
ATOM 772 N N . GLY A 1 90 ? 14.054 4.688 4.691 1.00 93.94 90 GLY A N 1
ATOM 773 C CA . GLY A 1 90 ? 15.001 5.753 4.947 1.00 93.94 90 GLY A CA 1
ATOM 774 C C . GLY A 1 90 ? 14.389 7.154 4.938 1.00 93.94 90 GLY A C 1
ATOM 775 O O . GLY A 1 90 ? 13.221 7.375 4.613 1.00 93.94 90 GLY A O 1
ATOM 776 N N . ARG A 1 91 ? 15.196 8.130 5.356 1.00 91.88 91 ARG A N 1
ATOM 777 C CA . ARG A 1 91 ? 14.870 9.558 5.269 1.00 91.88 91 ARG A CA 1
ATOM 778 C C . ARG A 1 91 ? 16.129 10.404 5.143 1.00 91.88 91 ARG A C 1
ATOM 780 O O . ARG A 1 91 ? 17.176 10.049 5.687 1.00 91.88 91 ARG A O 1
ATOM 787 N N . THR A 1 92 ? 15.995 11.552 4.492 1.00 89.81 92 THR A N 1
ATOM 788 C CA . THR A 1 92 ? 16.984 12.633 4.545 1.00 89.81 92 THR A CA 1
ATOM 789 C C . THR A 1 92 ? 16.696 13.535 5.737 1.00 89.81 92 THR A C 1
ATOM 791 O O . THR A 1 92 ? 15.536 13.835 6.030 1.00 89.81 92 THR A O 1
ATOM 794 N N . HIS A 1 93 ? 17.738 13.993 6.423 1.00 79.81 93 HIS A N 1
ATOM 795 C CA . HIS A 1 93 ? 17.593 14.949 7.513 1.00 79.81 93 HIS A CA 1
ATOM 796 C C . HIS A 1 93 ? 17.841 16.377 7.005 1.00 79.81 93 HIS A C 1
ATOM 798 O O . HIS A 1 93 ? 18.850 16.603 6.344 1.00 79.81 93 HIS A O 1
ATOM 804 N N . PRO A 1 94 ? 16.991 17.369 7.343 1.00 79.12 94 PRO A N 1
ATOM 805 C CA . PRO A 1 94 ? 17.179 18.747 6.874 1.00 79.12 94 PRO A CA 1
ATOM 806 C C . PRO A 1 94 ? 18.563 19.326 7.200 1.00 79.12 94 PRO A C 1
ATOM 808 O O . PRO A 1 94 ? 19.127 20.073 6.412 1.00 79.12 94 PRO A O 1
ATOM 811 N N . ASN A 1 95 ? 19.125 18.921 8.344 1.00 81.81 95 ASN A N 1
ATOM 812 C CA . ASN A 1 95 ? 20.405 19.413 8.857 1.00 81.81 95 ASN A CA 1
ATOM 813 C C . ASN A 1 95 ? 21.551 18.399 8.699 1.00 81.81 95 ASN A C 1
ATOM 815 O O . ASN A 1 95 ? 22.641 18.623 9.217 1.00 81.81 95 ASN A O 1
ATOM 819 N N . ASN A 1 96 ? 21.310 17.261 8.042 1.00 78.12 96 ASN A N 1
ATOM 820 C CA . ASN A 1 96 ? 22.337 16.266 7.751 1.00 78.12 96 ASN A CA 1
ATOM 821 C C . ASN A 1 96 ? 22.038 15.635 6.380 1.00 78.12 96 ASN A C 1
ATOM 823 O O . ASN A 1 96 ? 21.101 14.838 6.285 1.00 78.12 96 ASN A O 1
ATOM 827 N N . PRO A 1 97 ? 22.813 15.968 5.332 1.00 77.06 97 PRO A N 1
ATOM 828 C CA . PRO A 1 97 ? 22.523 15.580 3.950 1.00 77.06 97 PRO A CA 1
ATOM 829 C C . PRO A 1 97 ? 22.641 14.068 3.668 1.00 77.06 97 PRO A C 1
ATOM 831 O O . PRO A 1 97 ? 22.470 13.647 2.527 1.00 77.06 97 PRO A O 1
ATOM 834 N N . GLY A 1 98 ? 22.909 13.236 4.679 1.00 83.56 98 GLY A N 1
ATOM 835 C CA . GLY A 1 98 ? 22.882 11.782 4.563 1.00 83.56 98 GLY A CA 1
ATOM 836 C C . GLY A 1 98 ? 21.473 11.199 4.385 1.00 83.56 98 GLY A C 1
ATOM 837 O O . GLY A 1 98 ? 20.489 11.668 4.965 1.00 83.56 98 GLY A O 1
ATOM 838 N N . PHE A 1 99 ? 21.387 10.119 3.605 1.00 88.56 99 PHE A N 1
ATOM 839 C CA . PHE A 1 99 ? 20.211 9.254 3.539 1.00 88.56 99 PHE A CA 1
ATOM 840 C C . PHE A 1 99 ? 20.372 8.109 4.542 1.00 88.56 99 PHE A C 1
ATOM 842 O O . PHE A 1 99 ? 21.305 7.313 4.438 1.00 88.56 99 PHE A O 1
ATOM 849 N N . HIS A 1 100 ? 19.487 8.041 5.536 1.00 89.38 100 HIS A N 1
ATOM 850 C CA . HIS A 1 100 ? 19.619 7.104 6.651 1.00 89.38 100 HIS A CA 1
ATOM 851 C C . HIS A 1 100 ? 18.519 6.046 6.624 1.00 89.38 100 HIS A C 1
ATOM 853 O O . HIS A 1 100 ? 17.352 6.396 6.785 1.00 89.38 100 HIS A O 1
ATOM 859 N N . ILE A 1 101 ? 18.904 4.773 6.510 1.00 93.56 101 ILE A N 1
ATOM 860 C CA . ILE A 1 101 ? 18.047 3.587 6.683 1.00 93.56 101 ILE A CA 1
ATOM 861 C C . ILE A 1 101 ? 18.374 2.959 8.045 1.00 93.56 101 ILE A C 1
ATOM 863 O O . ILE A 1 101 ? 19.537 2.947 8.451 1.00 93.56 101 ILE A O 1
ATOM 867 N N . ARG A 1 102 ? 17.360 2.479 8.777 1.00 93.44 102 ARG A N 1
ATOM 868 C CA . ARG A 1 102 ? 17.532 1.926 10.139 1.00 93.44 102 ARG A CA 1
ATOM 869 C C . ARG A 1 102 ? 17.143 0.454 10.274 1.00 93.44 102 ARG A C 1
ATOM 871 O O . ARG A 1 102 ? 17.348 -0.110 11.344 1.00 93.44 102 ARG A O 1
ATOM 878 N N . SER A 1 103 ? 16.611 -0.144 9.214 1.00 95.75 103 SER A N 1
ATOM 879 C CA . SER A 1 103 ? 16.166 -1.536 9.182 1.00 95.75 103 SER A CA 1
ATOM 880 C C . SER A 1 103 ? 16.781 -2.273 7.995 1.00 95.75 103 SER A C 1
ATOM 882 O O . SER A 1 103 ? 17.026 -1.680 6.946 1.00 95.75 103 SER A O 1
ATOM 884 N N . TYR A 1 104 ? 17.009 -3.573 8.160 1.00 97.25 104 TYR A N 1
ATOM 885 C CA . TYR A 1 104 ? 17.321 -4.465 7.048 1.00 97.25 104 TYR A CA 1
ATOM 886 C C . TYR A 1 104 ? 16.010 -4.929 6.427 1.00 97.25 104 TYR A C 1
ATOM 888 O O . TYR A 1 104 ? 15.194 -5.544 7.106 1.00 97.25 104 TYR A O 1
ATOM 896 N N . GLU A 1 105 ? 15.817 -4.630 5.148 1.00 98.00 105 GLU A N 1
ATOM 897 C CA . GLU A 1 105 ? 14.609 -4.976 4.405 1.00 98.00 105 GLU A CA 1
ATOM 898 C C . GLU A 1 105 ? 14.991 -5.599 3.063 1.00 98.00 105 GLU A C 1
ATOM 900 O O . GLU A 1 105 ? 16.030 -5.268 2.486 1.00 98.00 105 GLU A O 1
ATOM 905 N N . ALA A 1 106 ? 14.139 -6.479 2.546 1.00 98.31 106 ALA A N 1
ATOM 906 C CA . ALA A 1 106 ? 14.314 -7.091 1.237 1.00 98.31 106 ALA A CA 1
ATOM 907 C C . ALA A 1 106 ? 12.972 -7.217 0.514 1.00 98.31 106 ALA A C 1
ATOM 909 O O . ALA A 1 106 ? 11.915 -7.360 1.132 1.00 98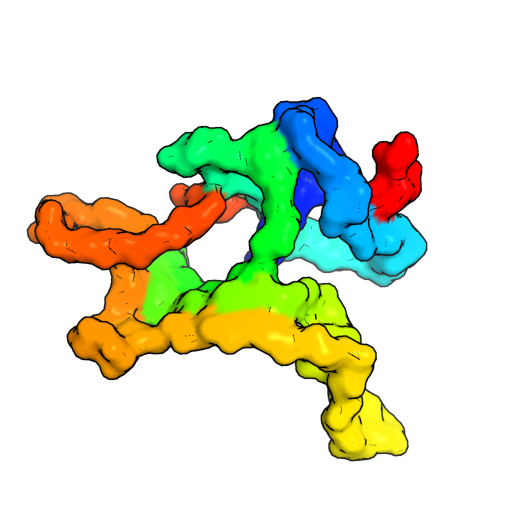.31 106 ALA A O 1
ATOM 910 N N . GLY A 1 107 ? 13.018 -7.193 -0.815 1.00 98.31 107 GLY A N 1
ATOM 911 C CA . GLY A 1 107 ? 11.835 -7.334 -1.648 1.00 98.31 107 GLY A CA 1
ATOM 912 C C . GLY A 1 107 ? 12.163 -7.653 -3.100 1.00 98.31 107 GLY A C 1
ATOM 913 O O . GLY A 1 107 ? 13.320 -7.614 -3.516 1.00 98.31 107 GLY A O 1
ATOM 914 N N . VAL A 1 108 ? 11.121 -7.958 -3.866 1.00 98.44 108 VAL A N 1
ATOM 915 C CA . VAL A 1 108 ? 11.182 -8.264 -5.297 1.00 98.44 108 VAL A CA 1
ATOM 916 C C . VAL A 1 108 ? 10.283 -7.286 -6.044 1.00 98.44 108 VAL A C 1
ATOM 918 O O . VAL A 1 108 ? 9.092 -7.165 -5.742 1.00 98.44 108 VAL A O 1
ATOM 921 N N . LEU A 1 109 ? 10.867 -6.581 -7.014 1.00 98.50 109 LEU A N 1
ATOM 922 C CA . LEU A 1 109 ? 10.167 -5.649 -7.892 1.00 98.50 109 LEU A CA 1
ATOM 923 C C . LEU A 1 109 ? 9.838 -6.330 -9.222 1.00 98.50 109 LEU A C 1
ATOM 925 O O . LEU A 1 109 ? 10.731 -6.727 -9.967 1.00 98.50 109 LEU A O 1
ATOM 929 N N . PHE A 1 110 ? 8.553 -6.389 -9.538 1.00 98.12 110 PHE A N 1
ATOM 930 C CA . PHE A 1 110 ? 8.025 -6.857 -10.808 1.00 98.12 110 PHE A CA 1
ATOM 931 C C . PHE A 1 110 ? 7.816 -5.650 -11.724 1.00 98.12 110 PHE A C 1
ATOM 933 O O . PHE A 1 110 ? 7.058 -4.730 -11.393 1.00 98.12 110 PHE A O 1
ATOM 940 N N . LEU A 1 111 ? 8.493 -5.654 -12.875 1.00 97.94 111 LEU A N 1
ATOM 941 C CA . LEU A 1 111 ? 8.314 -4.664 -13.938 1.00 97.94 111 LEU A CA 1
ATOM 942 C C . LEU A 1 111 ? 7.840 -5.371 -15.214 1.00 97.94 111 LEU A C 1
ATOM 944 O O . LEU A 1 111 ? 8.496 -6.337 -15.605 1.00 97.94 111 LEU A O 1
ATOM 948 N N . PRO A 1 112 ? 6.788 -4.872 -15.890 1.00 96.31 112 PRO A N 1
ATOM 949 C CA . PRO A 1 112 ? 6.243 -5.469 -17.115 1.00 96.31 112 PRO A CA 1
ATOM 950 C C . PRO A 1 112 ? 7.299 -5.752 -18.193 1.00 96.31 112 PRO A C 1
ATOM 952 O O . PRO A 1 112 ? 7.313 -6.828 -18.777 1.00 96.31 112 PRO A O 1
ATOM 955 N N . LYS A 1 113 ? 8.289 -4.859 -18.342 1.00 96.12 113 LYS A N 1
ATOM 956 C CA . LYS A 1 113 ? 9.400 -5.011 -19.300 1.00 96.12 113 LYS A CA 1
ATOM 957 C C . LYS A 1 113 ? 10.231 -6.295 -19.152 1.00 96.12 113 LYS A C 1
ATOM 959 O O . LYS A 1 113 ? 10.968 -6.632 -20.066 1.00 96.12 113 LYS A O 1
ATOM 964 N N . PHE A 1 114 ? 10.208 -6.948 -17.986 1.00 96.12 114 PHE A N 1
ATOM 965 C CA . PHE A 1 114 ? 10.911 -8.220 -17.768 1.00 96.12 114 PHE A CA 1
ATOM 966 C C . PHE A 1 114 ? 10.069 -9.441 -18.173 1.00 96.12 114 PHE A C 1
ATOM 968 O O . PHE A 1 114 ? 10.535 -10.567 -18.035 1.00 96.12 114 PHE A O 1
ATOM 975 N N . PHE A 1 115 ? 8.852 -9.204 -18.660 1.00 93.12 115 PHE A N 1
ATOM 976 C CA . PHE A 1 115 ? 7.889 -10.192 -19.139 1.00 93.12 115 PHE A CA 1
ATOM 977 C C . PHE A 1 115 ? 7.407 -9.864 -20.564 1.00 93.12 115 PHE A C 1
ATOM 979 O O . PHE A 1 115 ? 6.404 -10.410 -20.991 1.00 93.12 115 PHE A O 1
ATOM 986 N N . ASP A 1 116 ? 8.097 -8.958 -21.273 1.00 93.75 116 ASP A N 1
ATOM 987 C CA . ASP A 1 116 ? 7.709 -8.447 -22.599 1.00 93.75 116 ASP A CA 1
ATOM 988 C C . ASP A 1 116 ? 6.314 -7.787 -22.653 1.00 93.75 116 ASP A C 1
ATOM 990 O O . ASP A 1 116 ? 5.707 -7.671 -23.714 1.00 93.75 116 ASP A O 1
ATOM 994 N N . GLU A 1 117 ? 5.842 -7.275 -21.512 1.00 93.06 117 GLU A N 1
ATOM 995 C CA . GLU A 1 117 ? 4.555 -6.589 -21.371 1.00 93.06 117 GLU A CA 1
ATOM 996 C C . GLU A 1 117 ? 4.728 -5.068 -21.210 1.00 93.06 117 GLU A C 1
ATOM 998 O O . GLU A 1 117 ? 5.715 -4.585 -20.641 1.00 93.06 117 GLU A O 1
ATOM 1003 N N . GLU A 1 118 ? 3.733 -4.283 -21.637 1.00 93.88 118 GLU A N 1
ATOM 1004 C CA . GLU A 1 118 ? 3.684 -2.836 -21.353 1.00 93.88 118 GLU A CA 1
ATOM 1005 C C . GLU A 1 118 ? 3.195 -2.565 -19.916 1.00 93.88 118 GLU A C 1
ATOM 1007 O O . GLU A 1 118 ? 3.658 -1.649 -19.229 1.00 93.88 118 GLU 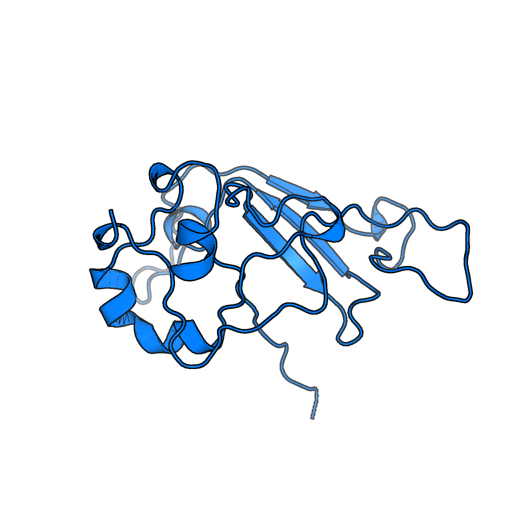A O 1
ATOM 1012 N N . TYR A 1 119 ? 2.261 -3.387 -19.443 1.00 95.00 119 TYR A N 1
ATOM 1013 C CA . TYR A 1 119 ? 1.657 -3.324 -18.118 1.00 95.00 119 TYR A CA 1
ATOM 1014 C C . TYR A 1 119 ? 1.162 -4.718 -17.716 1.00 95.00 119 TYR A C 1
ATOM 1016 O O . TYR A 1 119 ? 0.939 -5.579 -18.555 1.00 95.00 119 TYR A O 1
ATOM 1024 N N . PHE A 1 120 ? 0.945 -4.935 -16.424 1.00 95.06 120 PHE A N 1
ATOM 1025 C CA . PHE A 1 120 ? 0.280 -6.138 -15.937 1.00 95.06 120 PHE A CA 1
ATOM 1026 C C . PHE A 1 120 ? -1.243 -5.966 -15.971 1.00 95.06 120 PHE A C 1
ATOM 1028 O O . PHE A 1 120 ? -1.754 -4.994 -15.401 1.00 95.06 120 PHE A O 1
ATOM 1035 N N . GLU A 1 121 ? -1.967 -6.901 -16.588 1.00 94.19 121 GLU A N 1
ATOM 1036 C CA . GLU A 1 121 ? -3.428 -6.996 -16.459 1.00 94.19 121 GLU A CA 1
ATOM 1037 C C . GLU A 1 121 ? -3.791 -7.535 -15.064 1.00 94.19 121 GLU A C 1
ATOM 1039 O O . GLU A 1 121 ? -3.189 -8.490 -14.574 1.00 94.19 121 GLU A O 1
ATOM 1044 N N . ILE A 1 122 ? -4.751 -6.903 -14.387 1.00 93.00 122 ILE A N 1
ATOM 1045 C CA . ILE A 1 122 ? -5.158 -7.230 -13.001 1.00 93.00 122 ILE A CA 1
ATOM 1046 C C . ILE A 1 122 ? -6.670 -7.436 -12.840 1.00 93.00 122 ILE A C 1
ATOM 1048 O O . ILE A 1 122 ? -7.143 -7.713 -11.738 1.00 93.00 122 ILE A O 1
ATOM 1052 N N . ALA A 1 123 ? -7.428 -7.310 -13.927 1.00 87.62 123 ALA A N 1
ATOM 1053 C CA . ALA A 1 123 ? -8.846 -7.628 -14.004 1.00 87.62 123 ALA A CA 1
ATOM 1054 C C . ALA A 1 123 ? -9.153 -8.187 -15.395 1.00 87.62 123 ALA A C 1
ATOM 1056 O O . ALA A 1 123 ? -8.494 -7.812 -16.363 1.00 87.62 123 ALA A O 1
ATOM 1057 N N . GLU A 1 124 ? -10.160 -9.055 -15.497 1.00 78.56 124 GLU A N 1
ATOM 1058 C CA . GLU A 1 124 ? -10.597 -9.583 -16.789 1.00 78.56 124 GLU A CA 1
ATOM 1059 C C . GLU A 1 124 ? -11.043 -8.442 -17.721 1.00 78.56 124 GLU A C 1
ATOM 1061 O O . GLU A 1 124 ? -11.689 -7.466 -17.308 1.00 78.56 124 GLU A O 1
ATOM 1066 N N . SER A 1 125 ? -10.674 -8.561 -18.994 1.00 67.44 125 SER A N 1
ATOM 1067 C CA . SER A 1 125 ? -11.180 -7.717 -20.068 1.00 67.44 125 SER A CA 1
ATOM 1068 C C . SER A 1 125 ? -12.151 -8.531 -20.923 1.00 67.44 125 SER A C 1
ATOM 1070 O O . SER A 1 125 ? -11.967 -9.730 -21.121 1.00 67.44 125 SER A O 1
ATOM 1072 N N . ASP A 1 126 ? -13.187 -7.876 -21.450 1.00 64.12 126 ASP A N 1
ATOM 1073 C CA . ASP A 1 126 ? -14.151 -8.521 -22.352 1.00 64.12 126 ASP A CA 1
ATOM 1074 C C . ASP A 1 126 ? -13.504 -8.961 -23.685 1.00 64.12 126 ASP A C 1
ATOM 1076 O O . ASP A 1 126 ? -14.101 -9.717 -24.451 1.00 64.12 126 ASP A O 1
ATOM 1080 N N . GLU A 1 127 ? -12.280 -8.498 -23.961 1.00 62.12 127 GLU A N 1
ATOM 1081 C CA . GLU A 1 127 ? -11.603 -8.627 -25.252 1.00 62.12 127 GLU A CA 1
ATOM 1082 C C . GLU A 1 127 ? -10.573 -9.773 -25.305 1.00 62.12 127 GLU A C 1
ATOM 1084 O O . GLU A 1 127 ? -10.334 -10.285 -26.395 1.00 62.12 127 GLU A O 1
ATOM 1089 N N . ASN A 1 128 ? -10.031 -10.259 -24.174 1.00 52.41 128 ASN A N 1
ATOM 1090 C CA . ASN A 1 128 ? -9.001 -11.312 -24.161 1.00 52.41 128 ASN A CA 1
ATOM 1091 C C . ASN A 1 128 ? -9.212 -12.359 -23.052 1.00 52.41 128 ASN A C 1
ATOM 1093 O O . ASN A 1 128 ? -8.960 -12.120 -21.875 1.00 52.41 128 ASN A O 1
ATOM 1097 N N . LYS A 1 129 ? -9.594 -13.582 -23.448 1.00 52.81 129 LYS A N 1
ATOM 1098 C CA . LYS A 1 129 ? -9.773 -14.742 -22.548 1.00 52.81 129 LYS A CA 1
ATOM 1099 C C . LYS A 1 129 ? -8.477 -15.471 -22.152 1.00 52.81 129 LYS A C 1
ATOM 1101 O O . LYS A 1 129 ? -8.559 -16.428 -21.390 1.00 52.81 129 LYS A O 1
ATOM 1106 N N . ASN A 1 130 ? -7.317 -15.073 -22.681 1.00 54.50 130 ASN A N 1
ATOM 1107 C CA . ASN A 1 130 ? -6.068 -15.844 -22.572 1.00 54.50 130 ASN A CA 1
ATOM 1108 C C . ASN A 1 130 ? -4.893 -15.108 -21.907 1.00 54.50 130 ASN A C 1
ATOM 1110 O O . ASN A 1 130 ? -3.816 -15.696 -21.813 1.00 54.50 130 ASN A O 1
ATOM 1114 N N . ASP A 1 131 ? -5.079 -13.886 -21.405 1.00 65.31 131 ASP A N 1
ATOM 1115 C CA . ASP A 1 131 ? -3.986 -13.162 -20.749 1.00 65.31 131 ASP A CA 1
ATOM 1116 C C . ASP A 1 131 ? -3.910 -13.555 -19.268 1.00 65.31 131 ASP A C 1
ATOM 1118 O O . ASP A 1 131 ? -4.889 -13.484 -18.517 1.00 65.31 131 ASP A O 1
ATOM 1122 N N . MET A 1 132 ? -2.737 -14.025 -18.839 1.00 79.19 132 MET A N 1
ATOM 1123 C CA . MET A 1 132 ? -2.490 -14.396 -17.449 1.00 79.19 132 MET A CA 1
ATOM 1124 C C . MET A 1 132 ? -2.538 -13.138 -16.575 1.00 79.19 132 MET A C 1
ATOM 1126 O O . MET A 1 132 ? -1.635 -12.306 -16.613 1.00 79.19 132 MET A O 1
ATOM 1130 N N . LEU A 1 133 ? -3.586 -13.012 -15.758 1.00 90.00 133 LEU A N 1
ATOM 1131 C CA . LEU A 1 133 ? -3.707 -11.906 -14.811 1.00 90.00 133 LEU A CA 1
ATOM 1132 C C . LEU A 1 133 ? -2.580 -11.948 -13.776 1.00 90.00 133 LEU A C 1
ATOM 1134 O O . LEU A 1 133 ? -2.271 -12.998 -13.200 1.00 90.00 133 LEU A O 1
ATOM 1138 N N . PHE A 1 134 ? -2.019 -10.783 -13.465 1.00 93.50 134 PHE A N 1
ATOM 1139 C CA . PHE A 1 134 ? -1.083 -10.653 -12.362 1.00 93.50 134 PHE A CA 1
ATOM 1140 C C . PHE A 1 134 ? -1.807 -10.953 -11.038 1.00 93.50 134 PHE A C 1
ATOM 1142 O O . PHE A 1 134 ? -2.870 -10.383 -10.763 1.00 93.50 134 PHE A O 1
ATOM 1149 N N . PRO A 1 135 ? -1.260 -11.839 -10.187 1.00 92.62 135 PRO A N 1
ATOM 1150 C CA . PRO A 1 135 ? -1.972 -12.386 -9.036 1.00 92.62 135 PRO A CA 1
ATOM 1151 C C . PRO A 1 135 ? -1.976 -11.409 -7.849 1.00 92.62 135 PRO A C 1
ATOM 1153 O O . PRO A 1 135 ? -1.291 -11.608 -6.847 1.00 92.62 135 PRO A O 1
ATOM 1156 N N . VAL A 1 136 ? -2.760 -10.333 -7.942 1.00 92.38 136 VAL A N 1
ATOM 1157 C CA . VAL A 1 136 ? -2.928 -9.381 -6.834 1.00 92.38 136 VAL A CA 1
ATOM 1158 C C . VAL A 1 136 ? -3.646 -10.060 -5.663 1.00 92.38 136 VAL A C 1
ATOM 1160 O O . VAL A 1 136 ? -4.613 -10.798 -5.860 1.00 92.38 136 VAL A O 1
ATOM 1163 N N . MET A 1 137 ? -3.171 -9.805 -4.440 1.00 93.44 137 MET A N 1
ATOM 1164 C CA . MET A 1 137 ? -3.593 -10.504 -3.214 1.00 93.44 137 MET A CA 1
ATOM 1165 C C . MET A 1 137 ? -4.725 -9.804 -2.438 1.00 93.44 137 MET A C 1
ATOM 1167 O O . MET A 1 137 ? -5.005 -10.168 -1.300 1.00 93.44 137 MET A O 1
ATOM 1171 N N . TYR A 1 138 ? -5.349 -8.796 -3.039 1.00 95.56 138 TYR A N 1
ATOM 1172 C CA . TYR A 1 138 ? -6.461 -8.008 -2.504 1.00 95.56 138 TYR A CA 1
ATOM 1173 C C . TYR A 1 138 ? -7.334 -7.516 -3.661 1.00 95.56 138 TYR A C 1
ATOM 1175 O O . TYR A 1 138 ? -6.942 -7.608 -4.830 1.00 95.56 138 TYR A O 1
ATOM 1183 N N . ASP A 1 139 ? -8.524 -7.023 -3.339 1.00 95.06 139 ASP A N 1
ATOM 1184 C CA . ASP A 1 139 ? -9.534 -6.682 -4.338 1.00 95.06 139 ASP A CA 1
ATOM 1185 C C . ASP A 1 139 ? -9.415 -5.237 -4.831 1.00 95.06 139 ASP A C 1
ATOM 1187 O O . ASP A 1 139 ? -9.021 -4.332 -4.094 1.00 95.06 139 ASP A O 1
ATOM 1191 N N . PHE A 1 140 ? -9.826 -5.010 -6.080 1.00 94.00 140 PHE A N 1
ATOM 1192 C CA . PHE A 1 140 ? -10.079 -3.681 -6.631 1.00 94.00 140 PHE A CA 1
ATOM 1193 C C . PHE A 1 140 ? -11.557 -3.540 -7.041 1.00 94.00 140 PHE A C 1
ATOM 1195 O O . PHE A 1 140 ? -12.167 -4.537 -7.425 1.00 94.00 140 PHE A O 1
ATOM 1202 N N . PRO A 1 141 ? -12.127 -2.318 -7.037 1.00 95.06 141 PRO A N 1
ATOM 1203 C CA . PRO A 1 141 ? -11.545 -1.081 -6.513 1.00 95.06 141 PRO A CA 1
ATOM 1204 C C . PRO A 1 141 ? -11.368 -1.133 -4.986 1.00 95.06 141 PRO A C 1
ATOM 1206 O O . PRO A 1 141 ? -12.129 -1.788 -4.281 1.00 95.06 141 PRO A O 1
ATOM 1209 N N . LEU A 1 142 ? -10.363 -0.419 -4.467 1.00 96.50 142 LEU A N 1
ATOM 1210 C CA . LEU A 1 142 ? -10.137 -0.347 -3.018 1.00 96.50 142 LEU A CA 1
ATOM 1211 C C . LEU A 1 142 ? -11.334 0.311 -2.319 1.00 96.50 142 LEU A C 1
ATOM 1213 O O . LEU A 1 142 ? -11.818 1.342 -2.790 1.00 96.50 142 LEU A O 1
ATOM 1217 N N . THR A 1 143 ? -11.761 -0.240 -1.179 1.00 97.25 143 THR A N 1
ATOM 1218 C CA . THR A 1 143 ? -12.826 0.340 -0.341 1.00 97.25 143 THR A CA 1
ATOM 1219 C C . THR A 1 143 ? -12.219 1.361 0.627 1.00 97.25 143 THR A C 1
ATOM 1221 O O . THR A 1 143 ? -11.431 0.952 1.477 1.00 97.25 143 THR A O 1
ATOM 1224 N N . PRO A 1 144 ? -12.531 2.666 0.523 1.00 97.50 144 PRO A N 1
ATOM 1225 C CA . PRO A 1 144 ? -12.096 3.657 1.510 1.00 97.50 144 PRO A CA 1
ATOM 1226 C C . PRO A 1 144 ? -12.648 3.334 2.901 1.00 97.50 144 PRO A C 1
ATOM 1228 O O . PRO A 1 144 ? -13.672 2.667 3.013 1.00 97.50 144 PRO A O 1
ATOM 1231 N N . TYR A 1 145 ? -12.000 3.835 3.949 1.00 97.56 145 TYR A N 1
ATOM 1232 C CA . TYR A 1 145 ? -12.576 3.798 5.297 1.00 97.56 145 TYR A CA 1
ATOM 1233 C C . TYR A 1 145 ? -13.945 4.504 5.338 1.00 97.56 145 TYR A C 1
ATOM 1235 O O . TYR A 1 145 ? -14.133 5.557 4.720 1.00 97.56 145 TYR A O 1
ATOM 1243 N N . GLU A 1 146 ? -14.898 3.918 6.061 1.00 94.62 146 GLU A N 1
ATOM 1244 C CA . GLU A 1 146 ? -16.229 4.479 6.307 1.00 94.62 146 GLU A CA 1
ATOM 1245 C C . GLU A 1 146 ? -16.174 5.626 7.337 1.00 94.62 146 GLU A C 1
ATOM 1247 O O . GLU A 1 146 ? -15.214 5.738 8.106 1.00 94.62 146 GLU A O 1
ATOM 1252 N N . PRO A 1 147 ? -17.200 6.498 7.402 1.00 91.69 147 PRO A N 1
ATOM 1253 C CA . PRO A 1 147 ? -17.322 7.451 8.499 1.00 91.69 147 PRO A CA 1
ATOM 1254 C C . PRO A 1 147 ? -17.341 6.719 9.851 1.00 91.69 147 PRO A C 1
ATOM 1256 O O . PRO A 1 147 ? -18.290 6.005 10.157 1.00 91.69 147 PRO A O 1
ATOM 1259 N N . GLY A 1 148 ? -16.292 6.909 10.653 1.00 90.69 148 GLY A N 1
ATOM 1260 C CA . GLY A 1 148 ? -16.124 6.252 11.953 1.00 90.69 148 GLY A CA 1
ATOM 1261 C C . GLY A 1 148 ? -15.201 5.030 11.952 1.00 90.69 148 GLY A C 1
ATOM 1262 O O . GLY A 1 148 ? -14.890 4.537 13.030 1.00 90.69 148 GLY A O 1
ATOM 1263 N N . ASP A 1 149 ? -14.716 4.567 10.793 1.00 93.00 149 ASP A N 1
ATOM 1264 C CA . ASP A 1 149 ? -13.649 3.560 10.752 1.00 93.00 149 ASP A CA 1
ATOM 1265 C C . ASP A 1 149 ? -12.356 4.149 11.318 1.00 93.00 149 ASP A C 1
ATOM 1267 O O . ASP A 1 149 ? -11.861 5.159 10.816 1.00 93.00 149 ASP A O 1
ATOM 1271 N N . GLU A 1 150 ? -11.744 3.468 12.281 1.00 93.94 150 GLU A N 1
ATOM 1272 C CA . GLU A 1 150 ? -10.403 3.777 12.780 1.00 93.94 150 GLU A CA 1
ATOM 1273 C C . GLU A 1 150 ? -9.416 2.677 12.376 1.00 93.94 150 GLU A C 1
ATOM 1275 O O . GLU A 1 150 ? -9.806 1.508 12.255 1.00 93.94 150 GLU A O 1
ATOM 1280 N N . PRO A 1 151 ? -8.136 3.008 12.125 1.00 94.44 151 PRO A N 1
ATOM 1281 C CA . PRO A 1 151 ? -7.124 1.981 11.935 1.00 94.44 151 PRO A CA 1
ATOM 1282 C C . PRO A 1 151 ? -6.944 1.195 13.231 1.00 94.44 151 PRO A C 1
ATOM 1284 O O . PRO A 1 151 ? -6.974 1.769 14.313 1.00 94.44 151 PRO A O 1
ATOM 1287 N N . PHE A 1 152 ? -6.704 -0.108 13.124 1.00 92.44 152 PHE A N 1
ATOM 1288 C CA . PHE A 1 152 ? -6.343 -0.888 14.301 1.00 92.44 152 PHE A CA 1
ATOM 1289 C C . PHE A 1 152 ? -4.987 -0.422 14.862 1.00 92.44 152 PHE A C 1
ATOM 1291 O O . PHE A 1 152 ? -3.988 -0.388 14.138 1.00 92.44 152 PHE A O 1
ATOM 1298 N N . THR A 1 153 ? -4.932 -0.079 16.147 1.00 90.50 153 THR A N 1
ATOM 1299 C CA . THR A 1 153 ? -3.692 0.285 16.847 1.00 90.50 153 THR A CA 1
ATOM 1300 C C . THR A 1 153 ? -3.429 -0.670 18.009 1.00 90.50 153 THR A C 1
ATOM 1302 O O . THR A 1 153 ? -4.323 -1.379 18.464 1.00 90.50 153 THR A O 1
ATOM 1305 N N . ARG A 1 154 ? -2.190 -0.713 18.510 1.00 77.94 154 ARG A N 1
ATOM 1306 C CA . ARG A 1 154 ? -1.804 -1.635 19.598 1.00 77.94 154 ARG A CA 1
ATOM 1307 C C . ARG A 1 154 ? -2.561 -1.421 20.916 1.00 77.94 154 ARG A C 1
ATOM 1309 O O . ARG A 1 154 ? -2.576 -2.328 21.733 1.00 77.94 154 ARG A O 1
ATOM 1316 N N . SER A 1 155 ? -3.155 -0.252 21.152 1.00 72.31 155 SER A N 1
ATOM 1317 C CA . SER A 1 155 ? -3.970 -0.001 22.352 1.00 72.31 155 SER A CA 1
ATOM 1318 C C . SER A 1 155 ? -5.355 -0.652 22.288 1.00 72.31 155 SER A C 1
ATOM 1320 O O . SER A 1 155 ? -6.058 -0.690 23.294 1.00 72.31 155 SER A O 1
ATOM 1322 N N . ASN A 1 156 ? -5.752 -1.163 21.116 1.00 56.41 156 ASN A N 1
ATOM 1323 C CA . ASN A 1 156 ? -6.989 -1.910 20.910 1.00 56.41 156 ASN A CA 1
ATOM 1324 C C . ASN A 1 156 ? -6.848 -3.419 21.235 1.00 56.41 156 ASN A C 1
ATOM 1326 O O . ASN A 1 156 ? -7.763 -4.190 20.924 1.00 56.41 156 ASN A O 1
ATOM 1330 N N . GLU A 1 157 ? -5.708 -3.860 21.782 1.00 55.00 157 GLU A N 1
ATOM 1331 C CA . GLU A 1 157 ? -5.526 -5.192 22.393 1.00 55.00 157 GLU A CA 1
ATOM 1332 C C . GLU A 1 157 ? -6.062 -5.226 23.830 1.00 55.00 157 GLU A C 1
ATOM 1334 O O . GLU A 1 157 ? -6.757 -6.218 24.150 1.00 55.00 157 GLU A O 1
#

InterPro domains:
  IPR010347 Tyrosyl-DNA phosphodiesterase I [PF06087] (7-146)
  IPR010347 Tyrosyl-DNA phosphodiesterase I [PTHR12415] (8-155)

Foldseek 3Di:
DPPDQQAADEFAWPVLQVQADDDPPLRAAAPVVCVVPVVCLQRYFHFAQVVPPCSNPHDSWDKDWAADPVRFWTQKIKTKNDDPDCQQVFDADPPHRDTDHNDDMDIDMDGLVVVVGNTATADDDPPDPDHDHDDDRGDPPTGRDDVVTDGSHPVSD

pLDDT: mean 89.13, std 12.0, r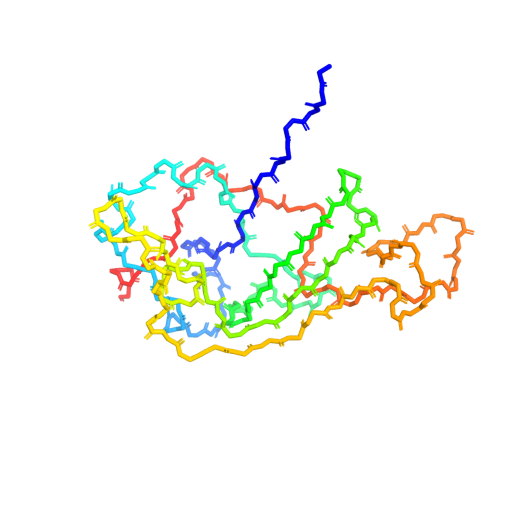ange [44.12, 98.62]

Radius of gyration: 17.45 Å; chains: 1; bounding box: 40×36×48 Å